Protein AF-A0ABD5DHA7-F1 (afdb_monomer_lite)

pLDDT: mean 73.32, std 15.75, range [33.78, 92.06]

Radius of gyration: 12.59 Å; chains: 1; bounding box: 32×22×31 Å

Foldseek 3Di:
DEAEDEAAPPPVVVVVVVVVVCVVPVQAAEEAEPPCVVVVVCNVRYLYADPPPVDRDPVSVVVVVVSVVVVGYYYYHPVNDHPPPD

Structure (mmCIF, N/CA/C/O backbone):
data_AF-A0ABD5DHA7-F1
#
_entry.id   AF-A0ABD5DHA7-F1
#
loop_
_atom_site.group_PDB
_atom_site.id
_atom_site.type_symbol
_atom_site.label_atom_id
_atom_site.label_alt_id
_atom_site.label_comp_id
_atom_site.label_asym_id
_atom_site.label_entity_id
_atom_site.label_seq_id
_atom_site.pdbx_PDB_ins_code
_atom_site.Cartn_x
_atom_site.Cartn_y
_atom_site.Cartn_z
_atom_site.occupancy
_atom_site.B_iso_or_equiv
_atom_site.auth_seq_id
_atom_site.auth_comp_id
_atom_site.auth_asym_id
_atom_site.auth_atom_id
_atom_site.pdbx_PDB_model_num
ATOM 1 N N . LEU A 1 1 ? -6.224 -5.723 6.787 1.00 86.12 1 LEU A N 1
ATOM 2 C CA . LEU A 1 1 ? -5.850 -6.829 5.863 1.00 86.12 1 LEU A CA 1
ATOM 3 C C . LEU A 1 1 ? -4.562 -6.441 5.151 1.00 86.12 1 LEU A C 1
ATOM 5 O O . LEU A 1 1 ? -4.468 -5.302 4.709 1.00 86.12 1 LEU A O 1
ATOM 9 N N . VAL A 1 2 ? -3.590 -7.348 5.045 1.00 88.88 2 VAL A N 1
ATOM 10 C CA . VAL A 1 2 ? -2.340 -7.103 4.306 1.00 88.88 2 VAL A CA 1
ATOM 11 C C . VAL A 1 2 ? -2.247 -8.104 3.160 1.00 88.88 2 VAL A C 1
ATOM 13 O O . VAL A 1 2 ? -2.333 -9.306 3.387 1.00 88.88 2 VAL A O 1
ATOM 16 N N . ILE A 1 3 ? -2.094 -7.599 1.940 1.00 85.56 3 ILE A N 1
ATOM 17 C CA . ILE A 1 3 ? -1.904 -8.376 0.717 1.00 85.56 3 ILE A CA 1
ATOM 18 C C . ILE A 1 3 ? -0.435 -8.249 0.328 1.00 85.56 3 ILE A C 1
ATOM 20 O O . ILE A 1 3 ? 0.057 -7.144 0.101 1.00 85.56 3 ILE A O 1
ATOM 24 N N . ILE A 1 4 ? 0.262 -9.378 0.259 1.00 83.19 4 ILE A N 1
ATOM 25 C CA . ILE A 1 4 ? 1.667 -9.441 -0.144 1.00 83.19 4 ILE A CA 1
ATOM 26 C C . ILE A 1 4 ? 1.718 -10.145 -1.493 1.00 83.19 4 ILE A C 1
ATOM 28 O O . ILE A 1 4 ? 1.235 -11.268 -1.616 1.00 83.19 4 ILE A O 1
ATOM 32 N N . ALA A 1 5 ? 2.284 -9.480 -2.495 1.00 77.62 5 ALA A N 1
ATOM 33 C CA . ALA A 1 5 ? 2.375 -10.009 -3.850 1.00 77.62 5 ALA A CA 1
ATOM 34 C C . ALA A 1 5 ? 3.769 -9.777 -4.441 1.00 77.62 5 ALA A C 1
ATOM 36 O O . ALA A 1 5 ? 4.496 -8.866 -4.041 1.00 77.62 5 ALA A O 1
ATOM 37 N N . ASN A 1 6 ? 4.150 -10.623 -5.392 1.00 70.56 6 ASN A N 1
ATOM 38 C CA . ASN A 1 6 ? 5.355 -10.459 -6.194 1.00 70.56 6 ASN A CA 1
ATOM 39 C C . ASN A 1 6 ? 5.065 -9.617 -7.452 1.00 70.56 6 ASN A C 1
ATOM 41 O O . ASN A 1 6 ? 3.929 -9.532 -7.909 1.00 70.56 6 ASN A O 1
ATOM 45 N N . HIS A 1 7 ? 6.108 -8.987 -7.998 1.00 64.44 7 HIS A N 1
ATOM 46 C CA . HIS A 1 7 ? 6.075 -8.276 -9.282 1.00 64.44 7 HIS A CA 1
ATOM 47 C C . HIS A 1 7 ? 6.827 -9.093 -10.345 1.00 64.44 7 HIS A C 1
ATOM 49 O O . HIS A 1 7 ? 8.035 -8.895 -10.494 1.00 64.44 7 HIS A O 1
ATOM 55 N N . PRO A 1 8 ? 6.172 -10.017 -11.065 1.00 49.44 8 PRO A N 1
ATOM 56 C CA . PRO A 1 8 ? 6.816 -10.728 -12.168 1.00 49.44 8 PRO A CA 1
ATOM 57 C C . PRO A 1 8 ? 7.125 -9.819 -13.374 1.00 49.44 8 PRO A C 1
ATOM 59 O O . PRO A 1 8 ? 8.139 -10.026 -14.029 1.00 49.44 8 PRO A O 1
ATOM 62 N N . THR A 1 9 ? 6.304 -8.799 -13.651 1.00 53.50 9 THR A N 1
ATOM 63 C CA . THR A 1 9 ? 6.388 -7.930 -14.847 1.00 53.50 9 THR A CA 1
ATOM 64 C C . THR A 1 9 ? 6.535 -6.437 -14.503 1.00 53.50 9 THR A C 1
ATOM 66 O O . THR A 1 9 ? 6.831 -5.611 -15.365 1.00 53.50 9 THR A O 1
ATOM 69 N N . GLY A 1 10 ? 6.392 -6.066 -13.227 1.00 66.12 10 GLY A N 1
ATOM 70 C CA . GLY A 1 10 ? 6.715 -4.735 -12.706 1.00 66.12 10 GLY A CA 1
ATOM 71 C C . GLY A 1 10 ? 5.503 -3.899 -12.293 1.00 66.12 10 GLY A C 1
ATOM 72 O O . GLY A 1 10 ? 4.546 -4.425 -11.728 1.00 66.12 10 GLY A O 1
ATOM 73 N N . THR A 1 11 ? 5.542 -2.581 -12.5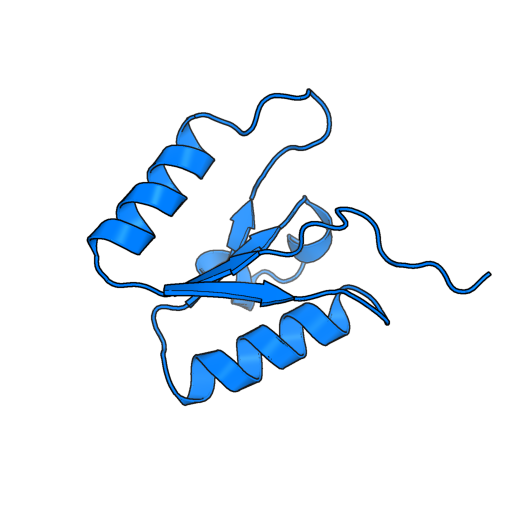24 1.00 65.06 11 THR A N 1
ATOM 74 C CA . THR A 1 11 ? 4.522 -1.614 -12.054 1.00 65.06 11 THR A CA 1
ATOM 75 C C . THR A 1 11 ? 3.100 -1.937 -12.523 1.00 65.06 11 THR A C 1
ATOM 77 O O . THR A 1 11 ? 2.144 -1.652 -11.801 1.00 65.06 11 THR A O 1
ATOM 80 N N . LEU A 1 12 ? 2.953 -2.575 -13.688 1.00 72.94 12 LEU A N 1
ATOM 81 C CA . LEU A 1 12 ? 1.663 -2.950 -14.269 1.00 72.94 12 LEU A CA 1
ATOM 82 C C . LEU A 1 12 ? 0.918 -4.001 -13.431 1.00 72.94 12 LEU A C 1
ATOM 84 O O . LEU A 1 12 ? -0.279 -3.848 -13.200 1.00 72.94 12 LEU A O 1
ATOM 88 N N . ASP A 1 13 ? 1.618 -5.001 -12.893 1.00 75.50 13 ASP A N 1
ATOM 89 C CA . ASP A 1 13 ? 0.998 -6.026 -12.038 1.00 75.50 13 ASP A CA 1
ATOM 90 C C . ASP A 1 13 ? 0.480 -5.420 -10.735 1.00 75.50 13 ASP A C 1
ATOM 92 O O . ASP A 1 13 ? -0.573 -5.801 -10.225 1.00 75.50 13 ASP A O 1
ATOM 96 N N . GLY A 1 14 ? 1.201 -4.420 -10.214 1.00 76.31 14 GLY A N 1
ATOM 97 C CA . GLY A 1 14 ? 0.776 -3.693 -9.023 1.00 76.31 14 GLY A CA 1
ATOM 98 C C . GLY A 1 14 ? -0.503 -2.904 -9.248 1.00 76.31 14 GLY A C 1
ATOM 99 O O . GLY A 1 14 ? -1.388 -2.907 -8.393 1.00 76.31 14 GLY A O 1
ATOM 100 N N . LEU A 1 15 ? -0.625 -2.277 -10.419 1.00 78.25 15 LEU A N 1
ATOM 101 C CA . LEU A 1 15 ? -1.836 -1.574 -10.829 1.00 78.25 15 LEU A CA 1
ATOM 102 C C . LEU A 1 15 ? -2.988 -2.540 -11.113 1.00 78.25 15 LEU A C 1
ATOM 104 O O . LEU A 1 15 ? -4.113 -2.251 -10.720 1.00 78.25 15 LEU A O 1
ATOM 108 N N . ALA A 1 16 ? -2.724 -3.690 -11.736 1.00 83.38 16 ALA A N 1
ATOM 109 C CA . ALA A 1 16 ? -3.733 -4.714 -11.986 1.00 83.38 16 ALA A CA 1
ATOM 110 C C . ALA A 1 16 ? -4.284 -5.288 -10.673 1.00 83.38 16 ALA A C 1
ATOM 112 O O . ALA A 1 16 ? -5.501 -5.396 -10.510 1.00 83.38 16 ALA A O 1
ATOM 113 N N . LEU A 1 17 ? -3.410 -5.581 -9.704 1.00 84.81 17 LEU A N 1
ATOM 114 C CA . LEU A 1 17 ? -3.814 -6.031 -8.374 1.00 84.81 17 LEU A CA 1
ATOM 115 C C . LEU A 1 17 ? -4.589 -4.941 -7.625 1.00 84.81 17 LEU A C 1
ATOM 117 O O . LEU A 1 17 ? -5.649 -5.219 -7.066 1.00 84.81 17 LEU A O 1
ATOM 121 N N . LEU A 1 18 ? -4.102 -3.696 -7.648 1.00 84.69 18 LEU A N 1
ATOM 122 C CA . LEU A 1 18 ? -4.811 -2.554 -7.071 1.00 84.69 18 LEU A CA 1
ATOM 123 C C . LEU A 1 18 ? -6.202 -2.395 -7.690 1.00 84.69 18 LEU A C 1
ATOM 125 O O . LEU A 1 18 ? -7.174 -2.213 -6.964 1.00 84.69 18 LEU A O 1
ATOM 129 N N . TYR A 1 19 ? -6.311 -2.493 -9.014 1.00 85.94 19 TYR A N 1
ATOM 130 C CA . TYR A 1 19 ? -7.575 -2.405 -9.734 1.00 85.94 19 TYR A CA 1
ATOM 131 C C . TYR A 1 19 ? -8.522 -3.552 -9.363 1.00 85.94 19 TYR A C 1
ATOM 133 O O . TYR A 1 19 ? -9.685 -3.315 -9.050 1.00 85.94 19 TYR A O 1
ATOM 141 N N . ALA A 1 20 ? -8.038 -4.794 -9.333 1.00 88.56 20 ALA A N 1
ATOM 142 C CA . ALA A 1 20 ? -8.855 -5.949 -8.971 1.00 88.56 20 ALA A CA 1
ATOM 143 C C . ALA A 1 20 ? -9.396 -5.839 -7.536 1.00 88.56 20 ALA A C 1
ATOM 145 O O . ALA A 1 20 ? -10.585 -6.060 -7.301 1.00 88.56 20 ALA A O 1
ATOM 146 N N . VAL A 1 21 ? -8.545 -5.437 -6.587 1.00 88.56 21 VAL A N 1
ATOM 147 C 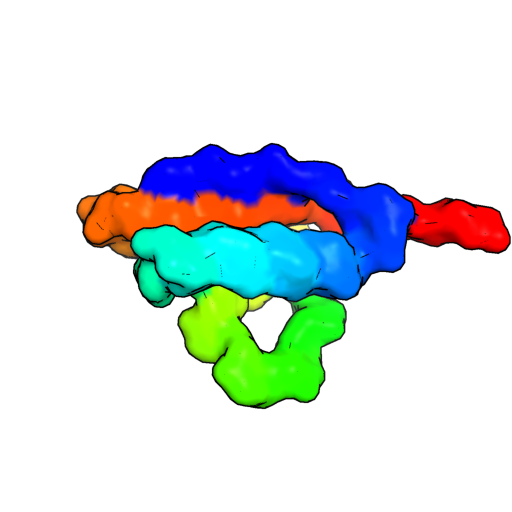CA . VAL A 1 21 ? -8.940 -5.242 -5.186 1.00 88.56 21 VAL A CA 1
ATOM 148 C C . VAL A 1 21 ? -9.876 -4.040 -5.044 1.00 88.56 21 VAL A C 1
ATOM 150 O O . VAL A 1 21 ? -10.872 -4.141 -4.327 1.00 88.56 21 VAL A O 1
ATOM 153 N N . SER A 1 22 ? -9.625 -2.936 -5.758 1.00 87.12 22 SER A N 1
ATOM 154 C CA . SER A 1 22 ? -10.434 -1.711 -5.657 1.00 87.12 22 SER A CA 1
ATOM 155 C C . SER A 1 22 ? -11.884 -1.892 -6.110 1.00 87.12 22 SER A C 1
ATOM 157 O O . SER A 1 22 ? -12.776 -1.201 -5.612 1.00 87.12 22 SER A O 1
ATOM 159 N N . ARG A 1 23 ? -12.149 -2.871 -6.988 1.00 89.81 23 ARG A N 1
ATOM 160 C CA . ARG A 1 23 ? -13.511 -3.251 -7.398 1.00 89.81 23 ARG A CA 1
ATOM 161 C C . ARG A 1 23 ? -14.343 -3.859 -6.272 1.00 89.81 23 ARG A C 1
ATOM 163 O O . ARG A 1 23 ? -15.565 -3.755 -6.317 1.00 89.81 23 ARG A O 1
ATOM 170 N N . VAL A 1 24 ? -13.700 -4.481 -5.288 1.00 90.50 24 VAL A N 1
ATOM 171 C CA . VAL A 1 24 ? -14.368 -5.084 -4.125 1.00 90.50 24 VAL A CA 1
ATOM 172 C C . VAL A 1 24 ? -14.263 -4.167 -2.905 1.00 90.50 24 VAL A C 1
ATOM 174 O O . VAL A 1 24 ? -15.203 -4.065 -2.121 1.00 90.50 24 VAL A O 1
ATOM 177 N N . ARG A 1 25 ? -13.132 -3.471 -2.746 1.00 88.56 25 ARG A N 1
ATOM 178 C CA . ARG A 1 25 ? -12.814 -2.638 -1.583 1.00 88.56 25 ARG A CA 1
ATOM 179 C C . ARG A 1 25 ? -12.158 -1.325 -1.983 1.00 88.56 25 ARG A C 1
ATOM 181 O O . ARG A 1 25 ? -11.029 -1.309 -2.453 1.00 88.56 25 ARG A O 1
ATOM 188 N N . ARG A 1 26 ? -12.835 -0.205 -1.724 1.00 86.12 26 ARG A N 1
ATOM 189 C CA . ARG A 1 26 ? -12.327 1.143 -2.052 1.00 86.12 26 ARG A CA 1
ATOM 190 C C . ARG A 1 26 ? -11.287 1.678 -1.063 1.00 86.12 26 ARG A C 1
ATOM 192 O O . ARG A 1 26 ? -10.640 2.676 -1.344 1.00 86.12 26 ARG A O 1
ATOM 199 N N . ASP A 1 27 ? -11.115 1.023 0.078 1.00 90.75 27 ASP A N 1
ATOM 200 C CA . ASP A 1 27 ? -10.195 1.394 1.155 1.00 90.75 27 ASP A CA 1
ATOM 201 C C . ASP A 1 27 ? -8.843 0.667 1.049 1.00 90.75 27 ASP A C 1
ATOM 203 O O . ASP A 1 27 ? -8.245 0.237 2.042 1.00 90.75 27 ASP A O 1
ATOM 207 N N . VAL A 1 28 ? -8.368 0.510 -0.183 1.00 90.12 28 VAL A N 1
ATOM 208 C CA . VAL A 1 28 ? -7.087 -0.114 -0.500 1.00 90.12 28 VAL A CA 1
ATOM 209 C C . VAL A 1 28 ? -6.009 0.947 -0.678 1.00 90.12 28 VAL A C 1
ATOM 211 O O . VAL A 1 28 ? -6.201 1.931 -1.387 1.00 90.12 28 VAL A O 1
ATOM 214 N N . LYS A 1 29 ? -4.855 0.734 -0.043 1.00 88.56 29 LYS A N 1
ATOM 215 C CA . LYS A 1 29 ? -3.648 1.531 -0.264 1.00 88.56 29 LYS A CA 1
ATOM 216 C C . LYS A 1 29 ? -2.473 0.636 -0.631 1.00 88.56 29 LYS A C 1
ATOM 218 O O . LYS A 1 29 ? -2.312 -0.445 -0.069 1.00 88.56 29 LYS A O 1
ATOM 223 N N . VAL A 1 30 ? -1.637 1.086 -1.557 1.00 85.75 30 VAL A N 1
ATOM 224 C CA . VAL A 1 30 ? -0.432 0.380 -2.004 1.00 85.75 30 VAL A CA 1
ATOM 225 C C . VAL A 1 30 ? 0.801 1.068 -1.445 1.00 85.75 30 VAL A C 1
ATOM 227 O O . VAL A 1 30 ? 0.965 2.281 -1.565 1.00 85.75 30 VAL A O 1
ATOM 230 N N . VAL A 1 31 ? 1.695 0.281 -0.863 1.00 83.12 31 VAL A N 1
ATOM 231 C CA . VAL A 1 31 ? 2.984 0.751 -0.365 1.00 83.12 31 VAL A CA 1
ATOM 232 C C . VAL A 1 31 ? 4.007 0.655 -1.495 1.00 83.12 31 VAL A C 1
ATOM 234 O O . VAL A 1 31 ? 4.337 -0.443 -1.943 1.00 83.12 31 VAL A O 1
ATOM 237 N N . THR A 1 32 ? 4.512 1.796 -1.971 1.00 73.38 32 THR A N 1
ATOM 238 C CA . THR A 1 32 ? 5.405 1.859 -3.142 1.00 73.38 32 THR A CA 1
ATOM 239 C C . THR A 1 32 ? 6.572 2.821 -2.931 1.00 73.38 32 THR A C 1
ATOM 241 O O . THR A 1 32 ? 6.452 3.829 -2.241 1.00 73.38 32 THR A O 1
ATOM 244 N N . ASN A 1 33 ? 7.713 2.522 -3.556 1.00 66.88 33 ASN A N 1
ATOM 245 C CA . ASN A 1 33 ? 8.798 3.490 -3.739 1.00 66.88 33 ASN A CA 1
ATOM 246 C C . ASN A 1 33 ? 8.451 4.411 -4.932 1.00 66.88 33 ASN A C 1
ATOM 248 O O . ASN A 1 33 ? 7.548 4.087 -5.706 1.00 66.88 33 ASN A O 1
ATOM 252 N N . ARG A 1 34 ? 9.156 5.536 -5.090 1.00 56.84 34 ARG A N 1
ATOM 253 C CA . ARG A 1 34 ? 8.935 6.663 -6.031 1.00 56.84 34 ARG A CA 1
ATOM 254 C C . ARG A 1 34 ? 8.640 6.356 -7.521 1.00 56.84 34 ARG A C 1
ATOM 256 O O . ARG A 1 34 ? 8.448 7.287 -8.297 1.00 56.84 34 ARG A O 1
ATOM 263 N N . MET A 1 35 ? 8.566 5.100 -7.950 1.00 54.91 35 MET A N 1
ATOM 264 C CA . MET A 1 35 ? 8.303 4.695 -9.338 1.00 54.91 35 MET A CA 1
ATOM 265 C C . MET A 1 35 ? 6.845 4.902 -9.792 1.00 54.91 35 MET A C 1
ATOM 267 O O . MET A 1 35 ? 6.611 5.077 -10.981 1.00 54.91 35 MET A O 1
ATOM 271 N N . LEU A 1 36 ? 5.865 4.917 -8.880 1.00 56.69 36 LEU A N 1
ATOM 272 C CA . LEU A 1 36 ? 4.439 5.092 -9.227 1.00 56.69 36 LEU A CA 1
ATOM 273 C C . LEU A 1 36 ? 3.925 6.528 -9.038 1.00 56.69 36 LEU A C 1
ATOM 275 O O . LEU A 1 36 ? 2.772 6.822 -9.343 1.00 56.69 36 LEU A O 1
ATOM 279 N N . THR A 1 37 ? 4.781 7.440 -8.570 1.00 54.41 37 THR A N 1
ATOM 280 C CA . THR A 1 37 ? 4.410 8.830 -8.251 1.00 54.41 37 THR A CA 1
ATOM 281 C C . THR A 1 37 ? 3.999 9.658 -9.474 1.00 54.41 37 THR A C 1
ATOM 283 O O . THR A 1 37 ? 3.416 10.720 -9.304 1.00 54.41 37 THR A O 1
ATOM 286 N N . HIS A 1 38 ? 4.262 9.177 -10.694 1.00 57.22 38 HIS A N 1
ATOM 287 C CA . HIS A 1 38 ? 3.861 9.843 -11.939 1.00 57.22 38 HIS A CA 1
ATOM 288 C C . HIS A 1 38 ? 2.390 9.612 -12.324 1.00 57.22 38 HIS A C 1
ATOM 290 O O . HIS A 1 38 ? 1.890 10.252 -13.243 1.00 57.22 38 HIS A O 1
ATOM 296 N N . LEU A 1 39 ? 1.679 8.718 -11.630 1.00 65.06 39 LEU A N 1
ATOM 297 C CA . LEU A 1 39 ? 0.248 8.496 -11.835 1.00 65.06 39 LEU A CA 1
ATOM 298 C C . LEU A 1 39 ? -0.544 9.380 -10.868 1.00 65.06 39 LEU A C 1
ATOM 300 O O . LEU A 1 39 ? -1.110 8.895 -9.888 1.00 65.06 39 LEU A O 1
ATOM 304 N N . GLU A 1 40 ? -0.579 10.685 -11.150 1.00 64.38 40 GLU A N 1
ATOM 305 C CA . GLU A 1 40 ? -1.297 11.697 -10.354 1.00 64.38 40 GLU A CA 1
ATOM 306 C C . GLU A 1 40 ? -2.733 11.289 -9.963 1.00 64.38 40 GLU A C 1
ATOM 308 O O . GLU A 1 40 ? -3.074 11.452 -8.786 1.00 64.38 40 GLU A O 1
ATOM 313 N N . PRO A 1 41 ? -3.553 10.663 -10.843 1.00 70.50 41 PRO A N 1
ATOM 314 C CA . PRO A 1 41 ? -4.912 10.245 -10.484 1.00 70.50 41 PRO A CA 1
ATOM 315 C C . PRO A 1 41 ? -4.980 9.162 -9.398 1.00 70.50 41 PRO A C 1
ATOM 317 O O . PRO A 1 41 ? -6.015 8.994 -8.759 1.00 70.50 41 PRO A O 1
ATOM 320 N N . LEU A 1 42 ? -3.894 8.412 -9.189 1.00 70.69 42 LEU A N 1
ATOM 321 C CA . LEU A 1 42 ? -3.820 7.293 -8.244 1.00 70.69 42 LEU A CA 1
ATOM 322 C C . LEU A 1 42 ? -2.985 7.623 -7.001 1.00 70.69 42 LEU A C 1
ATOM 324 O O . LEU A 1 42 ? -2.848 6.787 -6.111 1.00 70.69 42 LEU A O 1
ATOM 328 N N . SER A 1 43 ? -2.468 8.851 -6.911 1.00 72.25 43 SER A N 1
ATOM 329 C CA . SER A 1 43 ? -1.628 9.329 -5.807 1.00 72.25 43 SER A CA 1
ATOM 330 C C . SER A 1 43 ? -2.251 9.118 -4.421 1.00 72.25 43 SER A C 1
ATOM 332 O O . SER A 1 43 ? -1.546 8.765 -3.479 1.00 72.25 43 SER A O 1
ATOM 334 N N . SER A 1 44 ? -3.574 9.250 -4.300 1.00 79.44 44 SER A N 1
ATOM 335 C CA . SER A 1 44 ? -4.323 9.058 -3.048 1.00 79.44 44 SER A CA 1
ATOM 336 C C . SER A 1 44 ? -4.354 7.609 -2.547 1.00 79.44 44 SER A C 1
ATOM 338 O O . SER A 1 44 ? -4.591 7.367 -1.360 1.00 79.44 44 SER A O 1
ATOM 340 N N . LEU A 1 45 ? -4.096 6.646 -3.434 1.00 81.94 45 LEU A N 1
ATOM 341 C CA . LEU A 1 45 ? -4.037 5.219 -3.122 1.00 81.94 45 LEU A CA 1
ATOM 342 C C . LEU A 1 45 ? -2.614 4.772 -2.768 1.00 81.94 45 LEU A C 1
ATOM 344 O O . LEU A 1 45 ? -2.417 3.612 -2.414 1.00 81.94 45 LEU A O 1
ATOM 348 N N . PHE A 1 46 ? -1.619 5.659 -2.842 1.00 81.50 46 PHE A N 1
ATOM 349 C CA . PHE A 1 46 ? -0.223 5.319 -2.597 1.00 81.50 46 PHE A CA 1
ATOM 350 C C . PHE A 1 46 ? 0.258 5.806 -1.228 1.00 81.50 46 PHE A C 1
ATOM 352 O O . PHE A 1 46 ? 0.075 6.960 -0.851 1.00 81.50 46 PHE A O 1
ATOM 359 N N . ILE A 1 47 ? 0.929 4.916 -0.494 1.00 82.31 47 ILE A N 1
ATOM 360 C CA . ILE A 1 47 ? 1.745 5.267 0.670 1.00 82.31 47 ILE A CA 1
ATOM 361 C C . ILE A 1 47 ? 3.207 5.231 0.208 1.00 82.31 47 ILE A C 1
ATOM 363 O O . ILE A 1 47 ? 3.761 4.139 0.022 1.00 82.31 47 ILE A O 1
ATOM 367 N N . PRO A 1 48 ? 3.840 6.396 -0.019 1.00 75.44 48 PRO A N 1
ATOM 368 C CA . PRO A 1 48 ? 5.216 6.447 -0.484 1.00 75.44 48 PRO A CA 1
ATOM 369 C C . PRO A 1 48 ? 6.172 6.001 0.627 1.00 75.44 48 PRO A C 1
ATOM 371 O O . PRO A 1 48 ? 6.104 6.481 1.760 1.00 75.44 48 PRO A O 1
ATOM 374 N N . VAL A 1 49 ? 7.091 5.094 0.295 1.00 74.06 49 VAL A N 1
ATOM 375 C CA . VAL A 1 49 ? 8.177 4.669 1.186 1.00 74.06 49 VAL A CA 1
ATOM 376 C C . VAL A 1 49 ? 9.533 4.933 0.544 1.00 74.06 49 VAL A C 1
ATOM 378 O O . VAL A 1 49 ? 9.850 4.401 -0.518 1.00 74.06 49 VAL A O 1
ATOM 381 N N . ASP A 1 50 ? 10.368 5.724 1.215 1.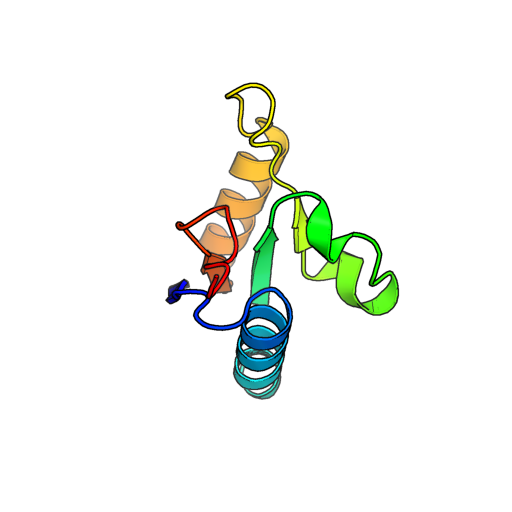00 63.00 50 ASP A N 1
ATOM 382 C CA . ASP A 1 50 ? 11.752 5.936 0.797 1.00 63.00 50 ASP A CA 1
ATOM 383 C C . ASP A 1 50 ? 12.611 4.736 1.214 1.00 63.00 50 ASP A C 1
ATOM 385 O O . ASP A 1 50 ? 12.941 4.559 2.388 1.00 63.00 50 ASP A O 1
ATOM 389 N N . LYS A 1 51 ? 12.996 3.899 0.242 1.00 53.16 51 LYS A N 1
ATOM 390 C CA . LYS A 1 51 ? 13.990 2.831 0.469 1.00 53.16 51 LYS A CA 1
ATOM 391 C C . LYS A 1 51 ? 15.442 3.325 0.344 1.00 53.16 51 LYS A C 1
ATOM 393 O O . LYS A 1 51 ? 16.348 2.628 0.778 1.00 53.16 51 LYS A O 1
ATOM 398 N N . ILE A 1 52 ? 15.665 4.532 -0.190 1.00 47.47 52 ILE A N 1
ATOM 399 C CA . ILE A 1 52 ? 16.997 5.039 -0.589 1.00 47.47 52 ILE A CA 1
ATOM 400 C C . ILE A 1 52 ? 17.915 5.346 0.613 1.00 47.47 52 ILE A C 1
ATOM 402 O O . ILE A 1 52 ? 19.129 5.291 0.480 1.00 47.47 52 ILE A O 1
ATOM 406 N N . HIS A 1 53 ? 17.364 5.595 1.806 1.00 44.69 53 HIS A N 1
ATOM 407 C CA . HIS A 1 53 ? 18.158 5.944 2.999 1.00 44.69 53 HIS A CA 1
ATOM 408 C C . HIS A 1 53 ? 17.942 4.999 4.195 1.00 44.69 53 HIS A C 1
ATOM 410 O O . HIS A 1 53 ? 18.228 5.368 5.333 1.00 44.69 53 HIS A O 1
ATOM 416 N N . GLY A 1 54 ? 17.371 3.804 3.983 1.00 46.91 54 GLY A N 1
ATOM 417 C CA . GLY A 1 54 ? 17.143 2.817 5.056 1.00 46.91 54 GLY A CA 1
ATOM 418 C C . GLY A 1 54 ? 16.144 3.245 6.145 1.00 46.91 54 GLY A C 1
ATOM 419 O O . GLY A 1 54 ? 15.892 2.505 7.094 1.00 46.91 54 GLY A O 1
ATOM 420 N N . ARG A 1 55 ? 15.534 4.427 6.016 1.00 50.28 55 ARG A N 1
ATOM 421 C CA . ARG A 1 55 ? 14.505 4.940 6.917 1.00 50.28 55 ARG A CA 1
ATOM 422 C C . ARG A 1 55 ? 13.184 4.974 6.169 1.00 50.28 55 ARG A C 1
ATOM 424 O O . ARG A 1 55 ? 12.903 5.933 5.460 1.00 50.28 55 ARG A O 1
ATOM 431 N N . THR A 1 56 ? 12.332 3.969 6.383 1.00 57.94 56 THR A N 1
ATOM 432 C CA . THR A 1 56 ? 10.895 4.174 6.167 1.00 57.94 56 THR A CA 1
ATOM 433 C C . THR A 1 56 ? 10.513 5.408 6.975 1.00 57.94 56 THR A C 1
ATOM 435 O O . THR A 1 56 ? 10.653 5.396 8.201 1.00 57.94 56 THR A O 1
ATOM 438 N N . ALA A 1 57 ? 10.104 6.484 6.302 1.00 66.56 57 ALA A N 1
ATOM 439 C CA . ALA A 1 57 ? 9.727 7.712 6.982 1.00 66.56 57 ALA A CA 1
ATOM 440 C C . ALA A 1 57 ? 8.696 7.373 8.067 1.00 66.56 57 ALA A C 1
ATOM 442 O O . ALA A 1 57 ? 7.744 6.631 7.812 1.00 66.56 57 ALA A O 1
ATOM 443 N N . LYS A 1 58 ? 8.884 7.889 9.288 1.00 71.12 58 LYS A N 1
ATOM 444 C CA . LYS A 1 58 ? 7.974 7.661 10.427 1.00 71.12 58 LYS A CA 1
ATOM 445 C C . LYS A 1 58 ? 6.507 7.901 10.032 1.00 71.12 58 LYS A C 1
ATOM 447 O O . LYS A 1 58 ? 5.630 7.153 10.447 1.00 71.12 58 LYS A O 1
ATOM 452 N N . ALA A 1 59 ? 6.282 8.873 9.146 1.00 77.81 59 ALA A N 1
ATOM 453 C CA . ALA A 1 59 ? 4.990 9.183 8.547 1.00 77.81 59 ALA A CA 1
ATOM 454 C C . ALA A 1 59 ? 4.378 8.023 7.737 1.00 77.81 59 ALA A C 1
ATOM 456 O O . ALA A 1 59 ? 3.195 7.745 7.885 1.00 77.81 59 ALA A O 1
ATOM 457 N N . ALA A 1 60 ? 5.158 7.310 6.920 1.00 78.81 60 ALA A N 1
ATOM 458 C CA . ALA A 1 60 ? 4.649 6.187 6.133 1.00 78.81 60 ALA A CA 1
ATOM 459 C C . ALA A 1 60 ? 4.247 5.005 7.028 1.00 78.81 60 ALA A C 1
ATOM 461 O O . ALA A 1 60 ? 3.209 4.391 6.801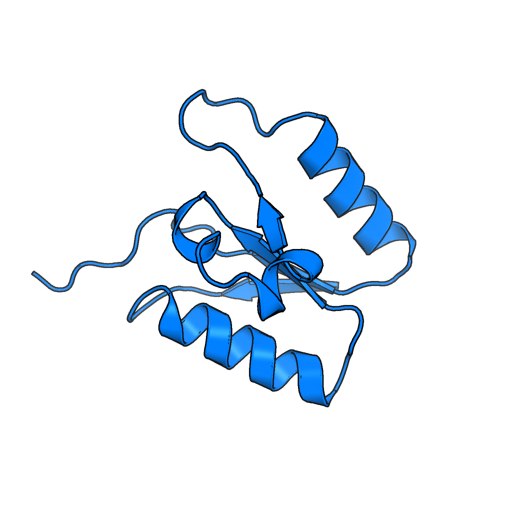 1.00 78.81 60 ALA A O 1
ATOM 462 N N . ARG A 1 61 ? 5.022 4.728 8.089 1.00 81.81 61 ARG A N 1
ATOM 463 C CA . ARG A 1 61 ? 4.643 3.729 9.107 1.00 81.81 61 ARG A CA 1
ATOM 464 C C . ARG A 1 61 ? 3.340 4.105 9.799 1.00 81.81 61 ARG A C 1
ATOM 466 O O . ARG A 1 61 ? 2.427 3.296 9.838 1.00 81.81 61 ARG A O 1
ATOM 473 N N . GLN A 1 62 ? 3.222 5.356 10.233 1.00 85.81 62 GLN A N 1
ATOM 474 C CA . GLN A 1 62 ? 2.004 5.852 10.864 1.00 85.81 62 GLN A CA 1
ATOM 475 C C . GLN A 1 62 ? 0.782 5.755 9.937 1.00 85.81 62 GLN A C 1
ATOM 477 O O . GLN A 1 62 ? -0.288 5.363 10.388 1.00 85.81 62 GLN A O 1
ATOM 482 N N . GLN A 1 63 ? 0.928 6.059 8.644 1.00 86.25 63 GLN A N 1
ATOM 483 C CA . GLN A 1 63 ? -0.161 5.903 7.674 1.00 86.25 63 GLN A CA 1
ATOM 484 C C . GLN A 1 63 ? -0.551 4.438 7.454 1.00 86.25 63 GLN A C 1
ATOM 486 O O . GLN A 1 63 ? -1.738 4.144 7.316 1.00 86.25 63 GLN A O 1
ATOM 491 N N . MET A 1 64 ? 0.422 3.521 7.429 1.00 87.94 64 MET A N 1
ATOM 492 C CA . MET A 1 64 ? 0.145 2.084 7.360 1.00 87.94 64 MET A CA 1
ATOM 493 C C . MET A 1 64 ? -0.607 1.611 8.609 1.00 87.94 64 MET A C 1
ATOM 495 O O . MET A 1 64 ? -1.638 0.955 8.480 1.00 87.94 64 MET A O 1
ATOM 499 N N . ASP A 1 65 ? -0.152 2.005 9.799 1.00 89.12 65 ASP A N 1
ATOM 500 C CA . ASP A 1 65 ? -0.797 1.641 11.063 1.00 89.12 65 ASP A CA 1
ATOM 501 C C . ASP A 1 65 ? -2.227 2.181 11.137 1.00 89.12 65 ASP A C 1
ATOM 503 O O . ASP A 1 65 ? -3.153 1.436 11.448 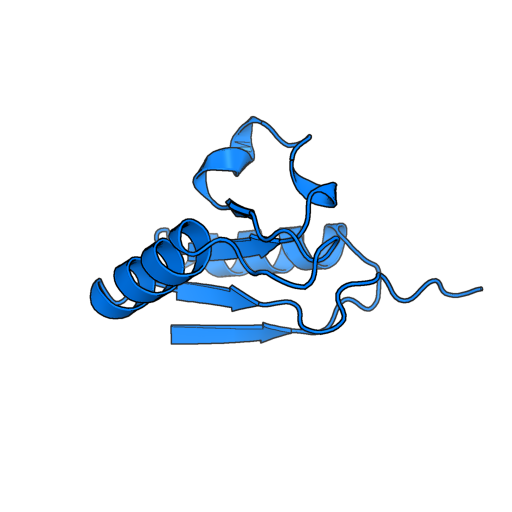1.00 89.12 65 ASP A O 1
ATOM 507 N N . GLN A 1 66 ? -2.438 3.449 10.774 1.00 90.75 66 GLN A N 1
ATOM 508 C CA . GLN A 1 66 ? -3.770 4.057 10.716 1.00 90.75 66 GLN A CA 1
ATOM 509 C C . GLN A 1 66 ? -4.692 3.328 9.737 1.00 90.75 66 GLN A C 1
ATOM 511 O O . GLN A 1 66 ? -5.850 3.075 10.061 1.00 90.75 66 GLN A O 1
ATOM 516 N N . GLN A 1 67 ? -4.184 2.951 8.559 1.00 89.81 67 GLN A N 1
ATOM 517 C CA . GLN A 1 67 ? -4.965 2.201 7.576 1.00 89.81 67 GLN A CA 1
ATOM 518 C C . GLN A 1 67 ? -5.403 0.847 8.137 1.00 89.81 67 GLN A C 1
ATOM 520 O O . GLN A 1 67 ? -6.55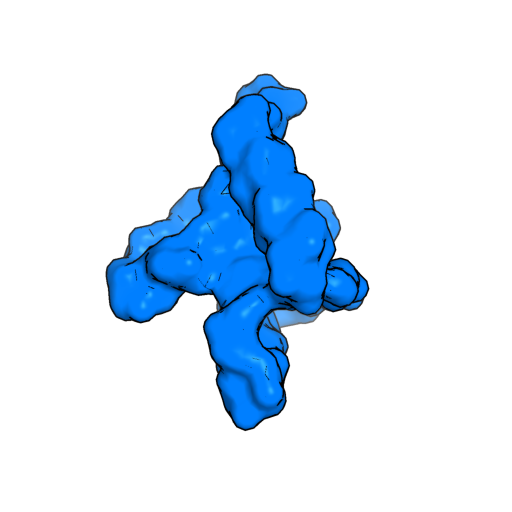4 0.453 7.969 1.00 89.81 67 GLN A O 1
ATOM 525 N N . LEU A 1 68 ? -4.496 0.138 8.812 1.00 90.25 68 LEU A N 1
ATOM 526 C CA . LEU A 1 68 ? -4.796 -1.160 9.409 1.00 90.25 68 LEU A CA 1
ATOM 527 C C . LEU A 1 68 ? -5.760 -1.039 10.592 1.00 90.25 68 LEU A C 1
ATOM 529 O O . LEU A 1 68 ? -6.685 -1.844 10.687 1.00 90.25 68 LEU A O 1
ATOM 533 N N . GLN A 1 69 ? -5.592 -0.026 11.446 1.00 92.06 69 GLN A N 1
ATOM 534 C CA . GLN A 1 69 ? -6.500 0.246 12.564 1.00 92.06 69 GLN A CA 1
ATOM 535 C C . GLN A 1 69 ? -7.907 0.630 12.097 1.00 92.06 69 GLN A C 1
ATOM 537 O O . GLN A 1 69 ? -8.884 0.233 12.724 1.00 92.06 69 GLN A O 1
ATOM 542 N N . ALA A 1 70 ? -8.026 1.325 10.965 1.00 91.94 70 ALA A N 1
ATOM 543 C CA . ALA A 1 70 ? -9.309 1.626 10.332 1.00 91.94 70 ALA A CA 1
ATOM 544 C C . ALA A 1 70 ? -9.950 0.409 9.627 1.00 91.94 70 ALA A C 1
ATOM 546 O O . ALA A 1 70 ? -10.992 0.545 8.990 1.00 91.94 70 ALA A O 1
ATOM 547 N N . GLY A 1 71 ? -9.333 -0.778 9.696 1.00 91.44 71 GLY A N 1
ATOM 548 C CA . GLY A 1 71 ? -9.812 -1.993 9.032 1.00 91.44 71 GLY A CA 1
ATOM 549 C C . GLY A 1 71 ? -9.491 -2.064 7.535 1.00 91.44 71 GLY A C 1
ATOM 550 O O . GLY A 1 71 ? -9.915 -3.012 6.867 1.00 91.44 71 GLY A O 1
ATOM 551 N N . GLY A 1 72 ? -8.719 -1.109 7.015 1.00 90.75 72 GLY A N 1
ATOM 552 C CA . GLY A 1 72 ? -8.360 -0.969 5.608 1.00 90.75 72 GLY A CA 1
ATOM 553 C C . GLY A 1 72 ? -7.454 -2.073 5.057 1.00 90.75 72 GLY A C 1
ATOM 554 O O . GLY A 1 72 ? -6.968 -2.968 5.770 1.00 90.75 72 GLY A O 1
ATOM 555 N N . VAL A 1 73 ? -7.223 -2.011 3.744 1.00 91.56 73 VAL A N 1
ATOM 556 C CA . VAL A 1 73 ? -6.326 -2.932 3.033 1.00 91.56 73 VAL A CA 1
ATOM 557 C C . VAL A 1 73 ? -5.015 -2.246 2.700 1.00 91.56 73 VAL A C 1
ATOM 559 O O . VAL A 1 73 ? -5.001 -1.139 2.163 1.00 91.56 73 VAL A O 1
ATOM 562 N N . LEU A 1 74 ? -3.917 -2.948 2.965 1.00 89.62 74 LEU A N 1
ATOM 563 C CA . LEU A 1 74 ? -2.595 -2.594 2.470 1.00 89.62 74 LEU A CA 1
ATOM 564 C C . LEU A 1 74 ? -2.119 -3.630 1.460 1.00 89.62 74 LEU A C 1
ATOM 566 O O . LEU A 1 74 ? -2.165 -4.824 1.741 1.00 89.62 74 LEU A O 1
ATOM 570 N N . ILE A 1 75 ? -1.630 -3.168 0.314 1.00 86.94 75 ILE A N 1
ATOM 571 C CA . ILE A 1 75 ? -0.896 -3.981 -0.656 1.00 86.94 75 ILE A CA 1
ATOM 572 C C . ILE A 1 75 ? 0.590 -3.656 -0.514 1.00 86.94 75 ILE A C 1
ATOM 574 O O . ILE A 1 75 ? 0.983 -2.487 -0.553 1.00 86.94 75 ILE A O 1
ATOM 578 N N . PHE A 1 76 ? 1.413 -4.688 -0.355 1.00 81.12 76 PHE A N 1
ATOM 579 C CA . PHE A 1 76 ? 2.852 -4.568 -0.169 1.00 81.12 76 PHE A CA 1
ATOM 580 C C . PHE A 1 76 ? 3.611 -5.433 -1.179 1.00 81.12 76 PHE A C 1
ATOM 582 O O . PHE A 1 76 ? 3.357 -6.632 -1.301 1.00 81.12 76 PHE A O 1
ATOM 589 N N . PHE A 1 77 ? 4.589 -4.826 -1.856 1.00 75.88 77 PHE A N 1
ATOM 590 C CA . PHE A 1 77 ? 5.488 -5.506 -2.788 1.00 75.88 77 PHE A CA 1
ATOM 591 C C . PHE A 1 77 ? 6.905 -5.571 -2.190 1.00 75.88 77 PHE A C 1
ATOM 593 O O . PHE A 1 77 ? 7.656 -4.586 -2.241 1.00 75.88 77 PHE A O 1
ATOM 600 N N . PRO A 1 78 ? 7.292 -6.708 -1.580 1.00 64.06 78 PRO A N 1
ATOM 601 C CA . PRO A 1 78 ? 8.532 -6.814 -0.817 1.00 64.06 78 PRO A CA 1
ATOM 602 C C . PRO A 1 78 ? 9.781 -6.685 -1.691 1.00 64.06 78 PRO A C 1
ATOM 604 O O . PRO A 1 78 ? 10.759 -6.093 -1.237 1.00 64.06 78 PRO A O 1
ATOM 607 N N . ALA A 1 79 ? 9.720 -7.136 -2.949 1.00 59.34 79 ALA A N 1
ATOM 608 C CA . ALA A 1 79 ? 10.881 -7.220 -3.835 1.00 59.34 79 ALA A CA 1
ATOM 609 C C . ALA A 1 79 ? 11.588 -5.875 -4.079 1.00 59.34 79 ALA A C 1
ATOM 611 O O . ALA A 1 79 ? 12.785 -5.876 -4.311 1.00 59.34 79 ALA A O 1
ATOM 612 N N . GLY A 1 80 ? 10.915 -4.719 -3.971 1.00 52.59 80 GLY A N 1
ATOM 613 C CA . GLY A 1 80 ? 11.556 -3.393 -4.075 1.00 52.59 80 GLY A CA 1
ATOM 614 C C . GLY A 1 80 ? 12.189 -3.037 -5.424 1.00 52.59 80 GLY A C 1
ATOM 615 O O . GLY A 1 80 ? 12.392 -1.855 -5.680 1.00 52.59 80 GLY A O 1
ATOM 616 N N . GLU A 1 81 ? 12.413 -4.027 -6.273 1.00 48.56 81 GLU A N 1
ATOM 617 C CA . GLU A 1 81 ? 12.898 -3.955 -7.633 1.00 48.56 81 GLU A CA 1
ATOM 618 C C . GLU A 1 81 ? 12.009 -4.853 -8.490 1.00 48.56 81 GLU A C 1
ATOM 620 O O . GLU A 1 81 ? 11.546 -5.917 -8.067 1.00 48.56 81 GLU A O 1
ATOM 625 N N . VAL A 1 82 ? 11.727 -4.375 -9.698 1.00 46.56 82 VAL A N 1
ATOM 626 C CA . VAL A 1 82 ? 11.136 -5.198 -10.746 1.00 46.56 82 VAL A CA 1
ATOM 627 C C . VAL A 1 82 ? 12.110 -6.327 -11.061 1.00 46.56 82 VAL A C 1
ATOM 629 O O . VAL A 1 82 ? 13.312 -6.083 -11.188 1.00 46.56 82 VAL A O 1
ATOM 632 N N . SER A 1 83 ? 11.608 -7.555 -11.200 1.00 40.72 83 SER A N 1
ATOM 633 C CA . SER A 1 83 ? 12.388 -8.594 -11.862 1.00 40.72 83 SER A CA 1
ATOM 634 C C . SER A 1 83 ? 12.603 -8.109 -13.292 1.00 40.72 83 SER A C 1
ATOM 636 O O . SER A 1 83 ? 11.685 -8.117 -14.109 1.00 40.72 83 SER A O 1
ATOM 638 N N . ARG A 1 84 ? 13.791 -7.569 -13.582 1.00 41.06 84 ARG A N 1
ATOM 639 C CA . ARG A 1 84 ? 14.222 -7.431 -14.967 1.00 41.06 84 ARG A CA 1
ATOM 640 C C . ARG A 1 84 ? 14.453 -8.859 -15.435 1.00 41.06 84 ARG A C 1
ATOM 642 O O . ARG A 1 84 ? 15.423 -9.492 -15.023 1.00 41.06 84 ARG A O 1
ATOM 649 N N . LEU A 1 85 ? 13.542 -9.377 -16.251 1.00 33.78 85 LEU A N 1
ATOM 650 C CA . LEU A 1 85 ? 13.937 -10.383 -17.225 1.00 33.78 85 LEU A CA 1
ATOM 651 C C . LEU A 1 85 ? 14.941 -9.671 -18.134 1.00 33.78 85 LEU A C 1
ATOM 653 O O . LEU A 1 85 ? 14.534 -8.797 -18.892 1.00 33.78 85 LEU A O 1
ATOM 657 N N . THR A 1 86 ? 16.222 -9.960 -17.876 1.00 40.25 86 THR A N 1
ATOM 658 C CA . THR A 1 86 ? 17.405 -9.817 -18.751 1.00 40.25 86 THR A CA 1
ATOM 659 C C . THR A 1 86 ? 17.327 -8.778 -19.859 1.00 40.25 86 THR A C 1
ATOM 661 O O . THR A 1 86 ? 16.586 -9.024 -20.835 1.00 40.25 86 THR A O 1
#

Secondary structure (DSSP, 8-state):
-EEE---SS-HHHHHHHHHHHHTT-S-EEEEE-TTSTT-GGGGGGEEE---TTS---HHHHHHHHHHHHTT-EEEE-TT-S-----

InterPro domains:
  IPR045746 Putative acyltransferase ACT14924-like, acyltransferase domain [PF19576] (3-84)

Organism: Acinetobacter baumannii (NCBI:txid470)

Sequence (86 aa):
LVIIANHPTGTLDGLALLYAVSRVRRDVKVVTNRMLTHLEPLSSLFIPVDKIHGRTAKAARQQMDQQLQAGGVLIFFPAGEVSRLT